Protein AF-A0A654DP74-F1 (afdb_monomer_lite)

Secondary structure (DSSP, 8-state):
-HHHHHHHHHHHHHHHHHHHHHHHHHHTTS---TTHHHHHHHHHHHHHHHHHHHHHHH-TT-HHHHHHHHHHHHHHHHHHHHHHHHHHT----

Radius of gyration: 15.36 Å; chains: 1; bounding box: 40×24×44 Å

Foldseek 3Di:
DLVVLVVLLVVLVVLCVVLVVLLVCCVVPVDNDDCNLVSVLSNLVSVLSNLVSCCCVPPVPDPVSVVVSVVSVVVSVVSVVVVCVVVVVPPPD

pLDDT: mean 82.99, std 11.42, range [45.25, 94.0]

Sequence (93 aa):
MTGLRVANILIWGVLLIYAVPGAWGAVSGNGTRRGDPMRLACVATAFVMIGFCARWLLAPENVMLWQALYVLSGATGMYIIRVAWAYGRGPRV

Structure (mmCIF, N/CA/C/O backbone):
data_AF-A0A654DP74-F1
#
_entry.id   AF-A0A654DP74-F1
#
loop_
_atom_site.group_PDB
_atom_site.id
_atom_site.type_symbol
_atom_site.label_atom_id
_atom_site.label_alt_id
_atom_site.label_comp_id
_atom_site.label_asym_id
_atom_site.label_entity_id
_atom_site.label_seq_id
_atom_site.pdbx_PDB_ins_code
_atom_site.Cartn_x
_atom_site.Cartn_y
_atom_site.Cartn_z
_atom_site.occupancy
_atom_site.B_iso_or_equiv
_atom_site.auth_seq_id
_atom_site.auth_comp_id
_atom_site.auth_asym_id
_atom_site.auth_atom_id
_atom_site.pdbx_PDB_model_num
ATOM 1 N N . MET A 1 1 ? -3.685 -7.508 19.302 1.00 71.12 1 MET A N 1
ATOM 2 C CA . MET A 1 1 ? -4.087 -7.282 17.889 1.00 71.12 1 MET A CA 1
ATOM 3 C C . MET A 1 1 ? -3.808 -5.851 17.421 1.00 71.12 1 MET A C 1
ATOM 5 O O . MET A 1 1 ? -3.210 -5.693 16.367 1.00 71.12 1 MET A O 1
ATOM 9 N N . THR A 1 2 ? -4.190 -4.816 18.179 1.00 85.44 2 THR A N 1
ATOM 10 C CA . THR A 1 2 ? -4.029 -3.398 17.785 1.00 85.44 2 THR A CA 1
ATOM 11 C C . THR A 1 2 ? -2.566 -2.956 17.643 1.00 85.44 2 THR A C 1
ATOM 13 O O . THR A 1 2 ? -2.211 -2.373 16.624 1.00 85.44 2 THR A O 1
ATOM 16 N N . GLY A 1 3 ? -1.690 -3.311 18.593 1.00 86.19 3 GLY A N 1
ATOM 17 C CA . GLY A 1 3 ? -0.269 -2.922 18.555 1.00 86.19 3 GLY A CA 1
ATOM 18 C C 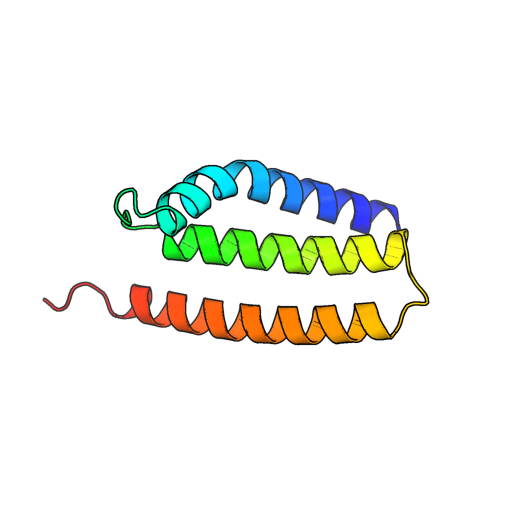. GLY A 1 3 ? 0.487 -3.415 17.314 1.00 86.19 3 GLY A C 1
ATOM 19 O O . GLY A 1 3 ? 1.219 -2.649 16.699 1.00 86.19 3 GLY A O 1
ATOM 20 N N . LEU A 1 4 ? 0.233 -4.653 16.873 1.00 89.75 4 LEU A N 1
ATOM 21 C CA . LEU A 1 4 ? 0.832 -5.209 15.649 1.00 89.75 4 LEU A CA 1
ATOM 22 C C . LEU A 1 4 ? 0.423 -4.433 14.391 1.00 89.75 4 LEU A C 1
ATOM 24 O O . LEU A 1 4 ? 1.221 -4.271 13.477 1.00 89.75 4 LEU A O 1
ATOM 28 N N . ARG A 1 5 ? -0.812 -3.923 14.346 1.00 86.69 5 ARG A N 1
ATOM 29 C CA . ARG A 1 5 ? -1.318 -3.149 13.203 1.00 86.69 5 ARG A CA 1
ATOM 30 C C . ARG A 1 5 ? -0.697 -1.761 13.159 1.00 86.69 5 ARG A C 1
ATOM 32 O O . ARG A 1 5 ? -0.327 -1.308 12.084 1.00 86.69 5 ARG A O 1
ATOM 39 N N . VAL A 1 6 ? -0.542 -1.118 14.316 1.00 91.50 6 VAL A N 1
ATOM 40 C CA . VAL A 1 6 ? 0.162 0.169 14.425 1.00 91.50 6 VAL A CA 1
ATOM 41 C C . VAL A 1 6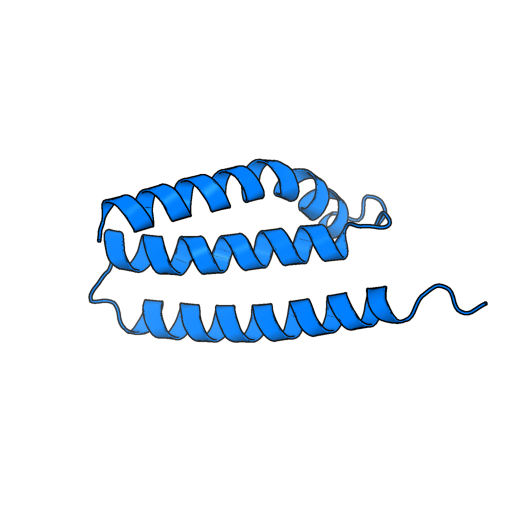 ? 1.628 0.008 14.018 1.00 91.50 6 VAL A C 1
ATOM 43 O O . VAL A 1 6 ? 2.112 0.775 13.193 1.00 91.50 6 VAL A O 1
ATOM 46 N N . ALA A 1 7 ? 2.310 -1.033 14.502 1.00 91.38 7 ALA A N 1
ATOM 47 C CA . ALA A 1 7 ? 3.677 -1.341 14.083 1.00 91.38 7 ALA A CA 1
ATOM 48 C C . ALA A 1 7 ? 3.776 -1.583 12.566 1.00 91.38 7 ALA A C 1
ATOM 50 O O . ALA A 1 7 ? 4.671 -1.048 11.918 1.00 91.38 7 ALA A O 1
ATOM 51 N N . ASN A 1 8 ? 2.823 -2.317 11.979 1.00 91.75 8 ASN A N 1
ATOM 52 C CA . ASN A 1 8 ? 2.771 -2.539 10.534 1.00 91.75 8 ASN A CA 1
ATOM 53 C C . ASN A 1 8 ? 2.613 -1.216 9.762 1.00 91.75 8 ASN A C 1
ATOM 55 O O . ASN A 1 8 ? 3.339 -0.983 8.801 1.00 91.75 8 ASN A O 1
ATOM 59 N N . ILE A 1 9 ? 1.729 -0.316 10.212 1.00 91.81 9 ILE A N 1
ATOM 60 C CA . ILE A 1 9 ? 1.574 1.020 9.612 1.00 91.81 9 ILE A CA 1
ATOM 61 C C . ILE A 1 9 ? 2.892 1.797 9.656 1.00 91.81 9 ILE A C 1
ATOM 63 O O . ILE A 1 9 ? 3.262 2.402 8.655 1.00 91.81 9 ILE A O 1
ATOM 67 N N . LEU A 1 10 ? 3.617 1.761 10.777 1.00 93.38 10 LEU A N 1
ATOM 68 C CA . LEU A 1 10 ? 4.900 2.456 10.907 1.00 93.38 10 LEU A CA 1
ATOM 69 C C . LEU A 1 10 ? 5.958 1.888 9.955 1.00 93.38 10 LEU A C 1
ATOM 71 O O . LEU A 1 10 ? 6.609 2.655 9.251 1.00 93.38 10 LEU A O 1
ATOM 75 N N . ILE A 1 11 ? 6.098 0.561 9.878 1.00 94.00 11 ILE A N 1
ATOM 76 C CA . ILE A 1 11 ? 7.075 -0.101 8.996 1.00 94.00 11 ILE A CA 1
ATOM 77 C C . ILE A 1 11 ? 6.806 0.252 7.528 1.00 94.00 11 ILE A C 1
ATOM 79 O O . ILE A 1 11 ? 7.703 0.709 6.816 1.00 94.00 11 ILE A O 1
ATOM 83 N N . TRP A 1 12 ? 5.560 0.096 7.075 1.00 92.81 12 TRP A N 1
ATOM 84 C CA . TRP A 1 12 ? 5.181 0.449 5.705 1.00 92.81 12 TRP A CA 1
ATOM 85 C C . TRP A 1 12 ? 5.227 1.962 5.456 1.00 92.81 12 TRP A C 1
ATOM 87 O O . TRP A 1 12 ? 5.541 2.391 4.346 1.00 92.81 12 TRP A O 1
ATOM 97 N N . GLY A 1 13 ? 4.974 2.778 6.480 1.00 90.00 13 GLY A N 1
ATOM 98 C CA . GLY A 1 13 ? 5.099 4.233 6.425 1.00 90.00 13 GLY A CA 1
ATOM 99 C C . GLY A 1 13 ? 6.542 4.688 6.199 1.00 90.00 13 GLY A C 1
ATOM 100 O O . GLY A 1 13 ? 6.789 5.544 5.353 1.00 90.00 13 GLY A O 1
ATOM 101 N N . VAL A 1 14 ? 7.512 4.065 6.874 1.00 92.12 14 VAL A N 1
ATOM 102 C CA . VAL A 1 14 ? 8.945 4.310 6.630 1.00 92.12 14 VAL A CA 1
ATOM 103 C C . VAL A 1 14 ? 9.321 3.938 5.194 1.00 92.12 14 VAL A C 1
ATOM 105 O O . VAL A 1 14 ? 10.019 4.700 4.521 1.00 92.12 14 VAL A O 1
ATOM 108 N N . LEU A 1 15 ? 8.809 2.810 4.687 1.00 89.62 15 LEU A N 1
ATOM 109 C CA . LEU A 1 15 ? 9.017 2.415 3.293 1.00 89.62 15 LEU A CA 1
ATOM 110 C C . LEU A 1 15 ? 8.455 3.458 2.317 1.00 89.62 15 LEU A C 1
ATOM 112 O O . LEU A 1 15 ? 9.120 3.778 1.332 1.00 89.62 15 LEU A O 1
ATOM 116 N N . LEU A 1 16 ? 7.264 4.009 2.585 1.00 88.94 16 LEU A N 1
ATOM 117 C CA . LEU A 1 16 ? 6.692 5.088 1.775 1.00 88.94 16 LEU A CA 1
ATOM 118 C C . LEU A 1 16 ? 7.602 6.311 1.764 1.00 88.94 16 LEU A C 1
ATOM 120 O O . LEU A 1 16 ? 7.956 6.775 0.687 1.00 88.94 16 LEU A O 1
ATOM 124 N N . ILE A 1 17 ? 8.035 6.799 2.928 1.00 89.06 17 ILE A N 1
ATOM 125 C CA . ILE A 1 17 ? 8.919 7.973 3.019 1.00 89.06 17 ILE A CA 1
ATOM 126 C C . ILE A 1 17 ? 10.188 7.768 2.178 1.00 89.06 17 ILE A C 1
ATOM 128 O O . ILE A 1 17 ? 10.620 8.675 1.469 1.00 89.06 17 ILE A O 1
ATOM 132 N N . TYR A 1 18 ? 10.749 6.559 2.197 1.00 87.00 18 TYR A N 1
ATOM 133 C CA . TYR A 1 18 ? 11.928 6.216 1.408 1.00 87.00 18 TYR A CA 1
ATOM 134 C C . TYR A 1 18 ? 11.654 6.100 -0.105 1.00 87.00 18 TYR A C 1
ATOM 136 O O . TYR A 1 18 ? 12.459 6.541 -0.932 1.00 87.00 18 TYR A O 1
ATOM 144 N N . ALA A 1 19 ? 10.547 5.466 -0.496 1.00 84.06 19 ALA A N 1
ATOM 145 C CA . ALA A 1 19 ? 10.281 5.099 -1.886 1.00 84.06 19 ALA A CA 1
ATOM 146 C C . ALA A 1 19 ? 9.517 6.176 -2.678 1.00 84.06 19 ALA A C 1
ATOM 148 O O . ALA A 1 19 ? 9.699 6.263 -3.895 1.00 84.06 19 ALA A O 1
ATOM 149 N N . VAL A 1 20 ? 8.718 7.018 -2.008 1.00 85.00 20 VAL A N 1
ATOM 150 C CA . VAL A 1 20 ? 7.867 8.058 -2.615 1.00 85.00 20 VAL A CA 1
ATOM 151 C C . VAL A 1 20 ? 8.654 9.068 -3.453 1.00 85.00 20 VAL A C 1
ATOM 153 O O . VAL A 1 20 ? 8.229 9.299 -4.581 1.00 85.00 20 VAL A O 1
ATOM 156 N N . PRO A 1 21 ? 9.802 9.628 -3.018 1.00 82.50 21 PRO A N 1
ATOM 157 C CA . PRO A 1 21 ? 10.537 10.592 -3.841 1.00 82.50 21 PRO A CA 1
ATOM 158 C C . PRO A 1 21 ? 10.986 10.005 -5.187 1.00 82.50 21 PRO A C 1
ATOM 160 O O . PRO A 1 21 ? 10.862 10.648 -6.227 1.00 82.50 21 PRO A O 1
ATOM 163 N N . GLY A 1 22 ? 11.454 8.750 -5.181 1.00 76.62 22 GLY A N 1
ATOM 164 C CA . GLY A 1 22 ? 11.855 8.046 -6.404 1.00 76.62 22 GLY A CA 1
ATOM 165 C C . GLY A 1 22 ? 10.662 7.660 -7.281 1.00 76.62 22 GLY A C 1
ATOM 166 O O . GLY A 1 22 ? 10.706 7.831 -8.494 1.00 76.62 22 GLY A O 1
ATOM 167 N N . ALA A 1 23 ? 9.567 7.206 -6.669 1.00 79.12 23 ALA A N 1
ATOM 168 C CA . ALA A 1 23 ? 8.323 6.922 -7.377 1.00 79.12 23 ALA A CA 1
ATOM 169 C C . ALA A 1 23 ? 7.721 8.184 -8.025 1.00 79.12 23 ALA A C 1
ATOM 171 O O . ALA A 1 23 ? 7.273 8.142 -9.167 1.00 79.12 23 ALA A O 1
ATOM 172 N N . TRP A 1 24 ? 7.760 9.324 -7.334 1.00 79.44 24 TRP A N 1
ATOM 173 C CA . TRP A 1 24 ? 7.278 10.606 -7.844 1.00 79.44 24 TRP A CA 1
ATOM 174 C C . TRP A 1 24 ? 8.117 11.111 -9.020 1.00 79.44 24 TRP A C 1
ATOM 176 O O . TRP A 1 24 ? 7.568 11.562 -10.025 1.00 79.44 24 TRP A O 1
ATOM 186 N N . GLY A 1 25 ? 9.445 10.980 -8.938 1.00 74.62 25 GLY A N 1
ATOM 187 C CA . GLY A 1 25 ? 10.350 11.291 -10.050 1.00 74.62 25 GLY A CA 1
ATOM 188 C C . GLY A 1 25 ? 10.029 10.492 -11.319 1.00 74.62 25 GLY A C 1
ATOM 189 O O . GLY A 1 25 ? 10.053 11.039 -12.420 1.00 74.62 25 GLY A O 1
ATOM 190 N N . ALA A 1 26 ? 9.634 9.228 -11.157 1.00 73.19 26 ALA A N 1
ATOM 191 C CA . ALA A 1 26 ? 9.249 8.355 -12.261 1.00 73.19 26 ALA A CA 1
ATOM 192 C C . ALA A 1 26 ? 7.911 8.741 -12.911 1.00 73.19 26 ALA A C 1
ATOM 194 O O . ALA A 1 26 ? 7.771 8.660 -14.129 1.00 73.19 26 ALA A O 1
ATOM 195 N N . VAL A 1 27 ? 6.930 9.163 -12.106 1.00 74.56 27 VAL A N 1
ATOM 196 C CA . VAL A 1 27 ? 5.592 9.566 -12.582 1.00 74.56 27 VAL A CA 1
ATOM 197 C C . VAL A 1 27 ? 5.611 10.959 -13.211 1.00 74.56 27 VAL A C 1
ATOM 199 O O . VAL A 1 27 ? 4.906 11.202 -14.184 1.00 74.56 27 VAL A O 1
ATOM 202 N N . SER A 1 28 ? 6.438 11.868 -12.692 1.00 77.12 28 SER A N 1
ATOM 203 C CA . SER A 1 28 ? 6.547 13.256 -13.171 1.00 77.12 28 SER A CA 1
ATOM 204 C C . SER A 1 28 ? 7.348 13.420 -14.470 1.00 77.12 28 SER A C 1
ATOM 206 O O . SER A 1 28 ? 7.505 14.539 -14.950 1.00 77.12 28 SER A O 1
ATOM 208 N N . GLY A 1 29 ? 7.842 12.328 -15.066 1.00 62.91 29 GLY A N 1
ATOM 209 C CA . GLY A 1 29 ? 8.523 12.365 -16.363 1.00 62.91 29 GLY A CA 1
ATOM 210 C C . GLY A 1 29 ? 9.974 12.852 -16.315 1.00 62.91 29 GLY A C 1
ATOM 211 O O . GLY A 1 29 ? 10.572 13.054 -17.368 1.00 62.91 29 GLY A O 1
ATOM 212 N N . ASN A 1 30 ? 10.585 12.969 -15.129 1.00 61.88 30 ASN A N 1
ATOM 213 C CA . ASN A 1 30 ? 11.971 13.435 -14.944 1.00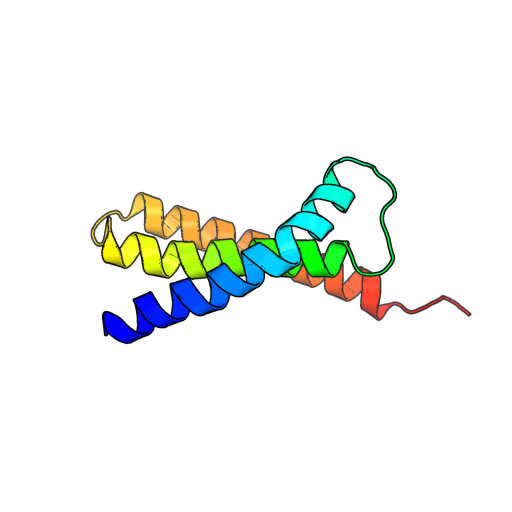 61.88 30 ASN A CA 1
ATOM 214 C C . ASN A 1 30 ? 13.049 12.382 -15.309 1.00 61.88 30 ASN A C 1
ATOM 216 O O . ASN A 1 30 ? 14.150 12.366 -14.757 1.00 61.88 30 ASN A O 1
ATOM 220 N N . GLY A 1 31 ? 12.737 11.512 -16.273 1.00 55.81 31 GLY A N 1
ATOM 221 C CA . GLY A 1 31 ? 13.567 10.396 -16.717 1.00 55.81 31 GLY A CA 1
ATOM 222 C C . GLY A 1 31 ? 13.401 9.167 -15.825 1.00 55.81 31 GLY A C 1
ATOM 223 O O . GLY A 1 31 ? 13.884 9.130 -14.697 1.00 55.81 31 GLY A O 1
ATOM 224 N N . THR A 1 32 ? 12.749 8.127 -16.350 1.00 59.47 32 THR A N 1
ATOM 225 C CA . THR A 1 32 ? 12.631 6.828 -15.675 1.00 59.47 32 THR A CA 1
ATOM 226 C C . THR A 1 32 ? 14.007 6.179 -15.545 1.00 59.47 32 THR A C 1
ATOM 228 O O . THR A 1 32 ? 14.603 5.755 -16.539 1.00 59.47 32 THR A O 1
ATOM 231 N N . ARG A 1 33 ? 14.520 6.082 -14.320 1.00 63.81 33 ARG A N 1
ATOM 232 C CA . ARG A 1 33 ? 15.757 5.374 -13.989 1.00 63.81 33 ARG A CA 1
ATOM 233 C C . ARG A 1 33 ? 15.493 3.880 -13.818 1.00 63.81 33 ARG A C 1
ATOM 235 O O . ARG A 1 33 ? 14.401 3.421 -13.475 1.00 63.81 33 ARG A O 1
ATOM 242 N N . ARG A 1 34 ? 16.542 3.083 -14.028 1.00 61.34 34 ARG A N 1
ATOM 243 C CA . ARG A 1 34 ? 16.527 1.634 -13.794 1.00 61.34 34 ARG A CA 1
ATOM 244 C C . ARG A 1 34 ? 16.269 1.383 -12.297 1.00 61.34 34 ARG A C 1
ATOM 246 O O . ARG A 1 34 ? 17.152 1.600 -11.479 1.00 61.34 34 ARG A O 1
ATOM 253 N N . GLY A 1 35 ? 15.050 0.973 -11.939 1.00 66.00 35 GLY A N 1
ATOM 254 C CA . GLY A 1 35 ? 14.636 0.747 -10.537 1.00 66.00 35 GLY A CA 1
ATOM 255 C C . GLY A 1 35 ? 13.323 1.435 -10.146 1.00 66.00 35 GLY A C 1
ATOM 256 O O . GLY A 1 35 ? 12.674 1.028 -9.184 1.00 66.00 35 GLY A O 1
ATOM 257 N N . ASP A 1 36 ? 12.898 2.430 -10.916 1.00 74.19 36 ASP A N 1
ATOM 258 C CA . ASP A 1 36 ? 11.702 3.228 -10.648 1.00 74.19 36 ASP A CA 1
ATOM 259 C C . ASP A 1 36 ? 10.378 2.441 -10.672 1.00 74.19 36 ASP A C 1
ATOM 261 O O . ASP A 1 36 ? 9.590 2.596 -9.736 1.00 74.19 36 ASP A O 1
ATOM 265 N N . PRO A 1 37 ? 10.123 1.536 -11.643 1.00 76.69 37 PRO A N 1
ATOM 266 C CA . PRO A 1 37 ? 8.921 0.704 -11.600 1.00 76.69 37 PRO A CA 1
ATOM 267 C C . PRO A 1 37 ? 8.864 -0.215 -10.370 1.00 76.69 37 PRO A C 1
ATOM 269 O O . PRO A 1 37 ? 7.782 -0.475 -9.850 1.00 76.69 37 PRO A O 1
ATOM 272 N N . MET A 1 38 ? 10.013 -0.660 -9.848 1.00 80.69 38 MET A N 1
ATOM 273 C CA . MET A 1 38 ? 10.057 -1.420 -8.593 1.00 80.69 38 MET A CA 1
ATOM 274 C C . MET A 1 38 ? 9.724 -0.533 -7.384 1.00 80.69 38 MET A C 1
ATOM 276 O O . MET A 1 38 ? 8.970 -0.940 -6.505 1.00 80.69 38 MET A O 1
ATOM 280 N N . ARG A 1 39 ? 10.228 0.708 -7.350 1.00 81.75 39 ARG A N 1
ATOM 281 C CA . ARG A 1 39 ? 9.889 1.683 -6.297 1.00 81.75 39 ARG A CA 1
ATOM 282 C C . ARG A 1 39 ? 8.399 2.018 -6.297 1.00 81.75 39 ARG A C 1
ATOM 284 O O . ARG A 1 39 ? 7.791 2.043 -5.231 1.00 81.75 39 ARG A O 1
ATOM 291 N N . LEU A 1 40 ? 7.801 2.200 -7.474 1.00 82.62 40 LEU A N 1
ATOM 292 C CA . LEU A 1 40 ? 6.357 2.391 -7.628 1.00 82.62 40 LEU A CA 1
ATOM 293 C C . LEU A 1 40 ? 5.560 1.182 -7.127 1.00 82.62 40 LEU A C 1
ATOM 295 O O . LEU A 1 40 ? 4.576 1.354 -6.409 1.00 82.62 40 LEU A O 1
ATOM 299 N N . ALA A 1 41 ? 6.009 -0.037 -7.438 1.00 86.81 41 ALA A N 1
ATOM 300 C CA . ALA A 1 41 ? 5.381 -1.261 -6.941 1.00 86.81 41 ALA A CA 1
ATOM 301 C C . ALA A 1 41 ? 5.440 -1.358 -5.408 1.00 86.81 41 ALA A C 1
ATOM 303 O O . ALA A 1 41 ? 4.435 -1.682 -4.769 1.00 86.81 41 ALA A O 1
ATOM 304 N N . CYS A 1 42 ? 6.575 -1.004 -4.802 1.00 88.19 42 CYS A N 1
ATOM 305 C CA . CYS A 1 42 ? 6.714 -0.948 -3.348 1.00 88.19 42 CYS A CA 1
ATOM 306 C C . CYS A 1 42 ? 5.790 0.105 -2.714 1.00 88.19 42 CYS A C 1
ATOM 308 O O . CYS A 1 42 ? 5.137 -0.192 -1.716 1.00 88.19 42 CYS A O 1
ATOM 310 N N . VAL A 1 43 ? 5.683 1.302 -3.305 1.00 89.62 43 VAL A N 1
ATOM 311 C CA . VAL A 1 43 ? 4.769 2.363 -2.838 1.00 89.62 43 VAL A CA 1
ATOM 312 C C . VAL A 1 43 ? 3.312 1.903 -2.900 1.00 89.62 43 VAL A C 1
ATOM 314 O O . VAL A 1 43 ? 2.591 2.038 -1.913 1.00 89.62 43 VAL A O 1
ATOM 317 N N . ALA A 1 44 ? 2.887 1.303 -4.016 1.00 88.81 44 ALA A N 1
ATOM 318 C CA . ALA A 1 44 ? 1.530 0.778 -4.169 1.00 88.81 44 ALA A CA 1
ATOM 319 C C . ALA A 1 44 ? 1.218 -0.309 -3.125 1.00 88.81 44 ALA A C 1
ATOM 321 O O . ALA A 1 44 ? 0.169 -0.281 -2.481 1.00 88.81 44 ALA A O 1
ATOM 322 N N . THR A 1 45 ? 2.166 -1.221 -2.891 1.00 91.25 45 THR A N 1
ATOM 323 C CA . THR A 1 45 ? 2.036 -2.284 -1.881 1.00 91.25 45 THR A CA 1
ATOM 324 C C . THR A 1 45 ? 1.904 -1.709 -0.473 1.00 91.25 45 THR A C 1
ATOM 326 O O . THR A 1 45 ? 1.016 -2.109 0.280 1.00 91.25 45 THR A O 1
ATOM 329 N N . ALA A 1 46 ? 2.748 -0.734 -0.127 1.00 90.75 46 ALA A N 1
ATOM 330 C CA . ALA A 1 46 ? 2.704 -0.071 1.170 1.00 90.75 46 ALA A CA 1
ATOM 331 C C . ALA A 1 46 ? 1.355 0.613 1.411 1.00 90.75 46 ALA A C 1
ATOM 333 O O . ALA A 1 46 ? 0.790 0.499 2.498 1.00 90.75 46 ALA A O 1
ATOM 334 N N . PHE A 1 47 ? 0.802 1.256 0.381 1.00 89.62 47 PHE A N 1
ATOM 335 C CA . PHE A 1 47 ? -0.494 1.922 0.458 1.00 89.62 47 PHE A CA 1
ATOM 336 C C . PHE A 1 47 ? -1.633 0.939 0.759 1.00 89.62 47 PHE A C 1
ATOM 338 O O . PHE A 1 47 ? -2.464 1.197 1.629 1.00 89.62 47 PHE A O 1
ATOM 345 N N . VAL A 1 48 ? -1.638 -0.224 0.100 1.00 92.88 48 VAL A N 1
ATOM 346 C CA . VAL A 1 48 ? -2.619 -1.292 0.351 1.00 92.88 48 VAL A CA 1
ATOM 347 C C . VAL A 1 48 ? -2.499 -1.828 1.780 1.00 92.88 48 VAL A C 1
ATOM 349 O O . VAL A 1 48 ? -3.504 -1.936 2.486 1.00 92.88 48 VAL A O 1
ATOM 352 N N . MET A 1 49 ? -1.279 -2.128 2.237 1.00 92.38 49 MET A N 1
ATOM 353 C CA . MET A 1 49 ? -1.045 -2.697 3.571 1.00 92.38 49 MET A CA 1
ATOM 354 C C . MET A 1 49 ? -1.416 -1.726 4.694 1.00 92.38 49 MET A C 1
ATOM 356 O O . MET A 1 49 ? -2.073 -2.118 5.663 1.00 92.38 49 MET A O 1
ATOM 360 N N . ILE A 1 50 ? -1.065 -0.446 4.542 1.00 92.81 50 ILE A N 1
ATOM 361 C CA . ILE A 1 50 ? -1.487 0.609 5.468 1.00 92.81 50 ILE A CA 1
ATOM 362 C C . ILE A 1 50 ? -3.007 0.755 5.434 1.00 92.81 50 ILE A C 1
ATOM 364 O O . ILE A 1 50 ? -3.620 0.813 6.495 1.00 92.81 50 ILE A O 1
ATOM 368 N N . GLY A 1 51 ? -3.626 0.745 4.250 1.00 90.56 51 GLY A N 1
ATOM 369 C CA . GLY A 1 51 ? -5.075 0.852 4.086 1.00 90.56 51 GLY A CA 1
ATOM 370 C C . GLY A 1 51 ? -5.849 -0.228 4.846 1.00 90.56 51 GLY A C 1
ATOM 371 O O . GLY A 1 51 ? -6.806 0.086 5.555 1.00 90.56 51 GLY A O 1
ATOM 372 N N . PHE A 1 52 ? -5.400 -1.487 4.793 1.00 92.00 52 PHE A N 1
ATOM 373 C CA . PHE A 1 52 ? -6.007 -2.578 5.565 1.00 92.00 52 PHE A CA 1
ATOM 374 C C . PHE A 1 52 ? -5.913 -2.365 7.082 1.00 92.00 52 PHE A C 1
ATOM 376 O O . PHE A 1 52 ? -6.893 -2.590 7.801 1.00 92.00 52 PHE A O 1
ATOM 383 N N . CYS A 1 53 ? -4.762 -1.912 7.582 1.00 91.06 53 CYS A N 1
ATOM 384 C CA . CYS A 1 53 ? -4.591 -1.618 9.004 1.00 91.06 53 CYS A CA 1
ATOM 385 C C . CYS A 1 53 ? -5.385 -0.375 9.438 1.00 91.06 53 CYS A C 1
ATOM 387 O O . CYS A 1 53 ? -6.043 -0.414 10.478 1.00 91.06 53 CYS A O 1
ATOM 389 N N . ALA A 1 54 ? -5.375 0.687 8.631 1.00 88.81 54 ALA A N 1
ATOM 390 C CA . ALA A 1 54 ? -6.066 1.945 8.893 1.00 88.81 54 ALA A CA 1
ATOM 391 C C . ALA A 1 54 ? -7.587 1.775 8.880 1.00 88.81 54 ALA A C 1
ATOM 393 O O . ALA A 1 54 ? -8.245 2.243 9.805 1.00 88.81 54 ALA A O 1
ATOM 394 N N . ARG A 1 55 ? -8.153 1.033 7.913 1.00 91.25 55 ARG A N 1
ATOM 395 C CA . ARG A 1 55 ? -9.589 0.708 7.909 1.00 91.25 55 ARG A CA 1
ATOM 396 C C . ARG A 1 55 ? -9.990 0.043 9.211 1.00 91.25 55 ARG A C 1
ATOM 398 O O . ARG A 1 55 ? -10.988 0.416 9.804 1.00 91.25 55 ARG A O 1
ATOM 405 N N . TRP A 1 56 ? -9.230 -0.943 9.667 1.00 88.06 56 TRP A N 1
ATOM 406 C CA . TRP A 1 56 ? -9.605 -1.635 10.891 1.00 88.06 56 TRP A CA 1
ATOM 407 C C . TRP A 1 56 ? -9.543 -0.734 12.132 1.00 88.06 56 TRP A C 1
ATOM 409 O O . TRP A 1 56 ? -10.348 -0.913 13.035 1.00 88.06 56 TRP A O 1
ATOM 419 N N . LEU A 1 57 ? -8.613 0.225 12.178 1.00 87.88 57 LEU A N 1
ATOM 420 C CA . LEU A 1 57 ? -8.492 1.170 13.293 1.00 87.88 57 LEU A CA 1
ATOM 421 C C . LEU A 1 57 ? -9.559 2.273 13.265 1.00 87.88 57 LEU A C 1
ATOM 423 O O . LEU A 1 57 ? -10.039 2.669 14.319 1.00 87.88 57 LEU A O 1
ATOM 427 N N . LEU A 1 58 ? -9.900 2.780 12.078 1.00 89.44 58 LEU A N 1
ATOM 428 C CA . LEU A 1 58 ? -10.693 4.005 11.913 1.00 89.44 58 LEU A CA 1
ATOM 429 C C . LEU A 1 58 ? -12.119 3.756 11.399 1.00 89.44 58 LEU A C 1
ATOM 431 O O . LEU A 1 58 ? -12.991 4.595 11.586 1.00 89.44 58 LEU A O 1
ATOM 435 N N . ALA A 1 59 ? -12.364 2.628 10.731 1.00 89.94 59 ALA A N 1
ATOM 436 C CA . ALA A 1 59 ? -13.641 2.290 10.097 1.00 89.94 59 ALA A CA 1
ATOM 437 C C . ALA A 1 59 ? -13.882 0.758 10.038 1.00 89.94 59 ALA A C 1
ATOM 439 O O . ALA A 1 59 ? -14.063 0.194 8.948 1.00 89.94 59 ALA A O 1
ATOM 440 N N . PRO A 1 60 ? -13.867 0.048 11.187 1.00 87.12 60 PRO A N 1
ATOM 441 C CA . PRO A 1 60 ? -13.891 -1.418 11.232 1.00 87.12 60 PRO A CA 1
ATOM 442 C C . PRO A 1 60 ? -15.154 -2.043 10.626 1.00 87.12 60 PRO A C 1
ATOM 444 O O . PRO A 1 60 ? -15.069 -3.124 10.038 1.00 87.12 60 PRO A O 1
ATOM 447 N N . GLU A 1 61 ? -16.294 -1.358 10.699 1.00 92.00 61 GLU A N 1
ATOM 448 C CA . GLU A 1 61 ? -17.583 -1.851 10.188 1.00 92.00 61 GLU A CA 1
ATOM 449 C C . GLU A 1 61 ? -17.873 -1.426 8.740 1.00 92.00 61 GLU A C 1
ATOM 451 O O . GLU A 1 61 ? -18.867 -1.837 8.146 1.00 92.00 61 GLU A O 1
ATOM 456 N N . ASN A 1 62 ? -16.993 -0.634 8.118 1.00 91.38 62 ASN A N 1
ATOM 457 C CA . ASN A 1 62 ? -17.215 -0.160 6.756 1.00 91.38 62 ASN A CA 1
ATOM 458 C C . ASN A 1 62 ? -16.879 -1.252 5.722 1.00 91.38 62 ASN A C 1
ATOM 460 O O . ASN A 1 62 ? -15.712 -1.477 5.376 1.00 91.38 62 ASN A O 1
ATOM 464 N N . VAL A 1 63 ? -17.926 -1.918 5.225 1.00 89.62 63 VAL A N 1
ATOM 465 C CA . VAL A 1 63 ? -17.849 -2.997 4.226 1.00 89.62 63 VAL A CA 1
ATOM 466 C C . VAL A 1 63 ? -17.442 -2.480 2.842 1.00 89.62 63 VAL A C 1
ATOM 468 O O . VAL A 1 63 ? -16.662 -3.138 2.157 1.00 89.62 63 VAL A O 1
ATOM 471 N N . MET A 1 64 ? -17.894 -1.288 2.438 1.00 90.44 64 MET A N 1
ATOM 472 C CA . MET A 1 64 ? -17.506 -0.688 1.152 1.00 90.44 64 MET A CA 1
ATOM 473 C C . MET A 1 64 ? -16.001 -0.426 1.089 1.00 90.4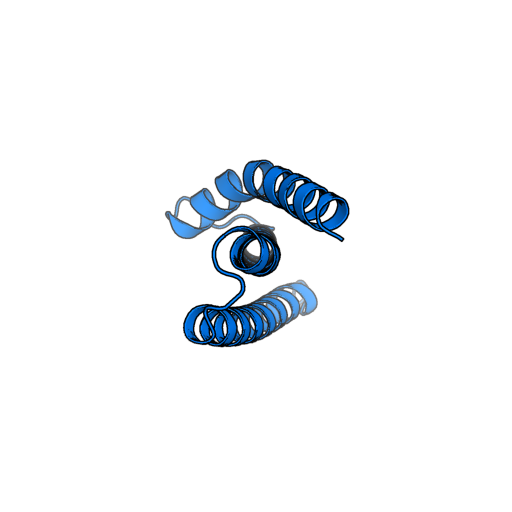4 64 MET A C 1
ATOM 475 O O . MET A 1 64 ? -15.343 -0.778 0.111 1.00 90.44 64 MET A O 1
ATOM 479 N N . LEU A 1 65 ? -15.432 0.131 2.160 1.00 89.56 65 LEU A N 1
ATOM 480 C CA . LEU A 1 65 ? -13.994 0.375 2.251 1.00 89.56 65 LEU A CA 1
ATOM 481 C C . LEU A 1 65 ? -13.201 -0.940 2.250 1.00 89.56 65 LEU A C 1
ATOM 483 O O . LEU A 1 65 ? -12.116 -1.014 1.681 1.00 89.56 65 LEU A O 1
ATOM 487 N N . TRP A 1 66 ? -13.750 -2.003 2.839 1.00 89.56 66 TRP A N 1
ATOM 488 C CA . TRP A 1 66 ? -13.148 -3.336 2.793 1.00 89.56 66 TRP A CA 1
ATOM 489 C C . TRP A 1 66 ? -13.108 -3.911 1.373 1.00 89.56 66 TRP A C 1
ATOM 491 O O . TRP A 1 66 ? -12.060 -4.384 0.937 1.00 89.56 66 TRP A O 1
ATOM 501 N N . GLN A 1 67 ? -14.210 -3.812 0.624 1.00 91.88 67 GLN A N 1
ATOM 502 C CA . GLN A 1 67 ? -14.273 -4.239 -0.778 1.00 91.88 67 GLN A CA 1
ATOM 503 C C . GLN A 1 67 ? -13.317 -3.428 -1.661 1.00 91.88 67 GLN A C 1
ATOM 505 O O . GLN A 1 67 ? -12.562 -4.008 -2.442 1.00 91.88 67 GLN A O 1
ATOM 510 N N . ALA A 1 68 ? -13.284 -2.103 -1.493 1.00 91.44 68 ALA A N 1
ATOM 511 C CA . ALA A 1 68 ? -12.378 -1.227 -2.231 1.00 91.44 68 ALA A CA 1
ATOM 512 C C . ALA A 1 68 ? -10.901 -1.595 -2.007 1.00 91.44 68 ALA A C 1
ATOM 514 O O . ALA A 1 68 ? -10.124 -1.633 -2.960 1.00 91.44 68 ALA A O 1
ATOM 515 N N . LEU A 1 69 ? -10.514 -1.937 -0.772 1.00 92.56 69 LEU A N 1
ATOM 516 C CA . LEU A 1 69 ? -9.150 -2.378 -0.463 1.00 92.56 69 LEU A CA 1
ATOM 517 C C . LEU A 1 69 ? -8.797 -3.719 -1.114 1.00 92.56 69 LEU A C 1
ATOM 519 O O . LEU A 1 69 ? -7.665 -3.885 -1.562 1.00 92.56 69 LEU A O 1
ATOM 523 N N . TYR A 1 70 ? -9.742 -4.656 -1.228 1.00 92.19 70 TYR A N 1
ATOM 524 C CA . TYR A 1 70 ? -9.504 -5.902 -1.965 1.00 92.19 70 TYR A CA 1
ATOM 525 C C . TYR A 1 70 ? -9.347 -5.677 -3.465 1.00 92.19 70 TYR A C 1
ATOM 527 O O . TYR A 1 70 ? -8.440 -6.251 -4.069 1.00 92.19 70 TYR A O 1
ATOM 535 N N . VAL A 1 71 ? -10.172 -4.812 -4.060 1.00 93.06 71 VAL A N 1
ATOM 536 C CA . VAL A 1 71 ? -10.024 -4.419 -5.469 1.00 93.06 71 VAL A CA 1
ATOM 537 C C . VAL A 1 71 ? -8.654 -3.773 -5.694 1.00 93.06 71 VAL A C 1
ATOM 539 O O . VAL A 1 71 ? -7.926 -4.165 -6.607 1.00 93.06 71 VAL A O 1
ATOM 542 N N . LEU A 1 72 ? -8.257 -2.847 -4.818 1.00 90.31 72 LEU A N 1
ATOM 543 C CA . LEU A 1 72 ? -6.954 -2.186 -4.879 1.00 90.31 72 LEU A CA 1
ATOM 544 C C . LEU A 1 72 ? -5.791 -3.176 -4.697 1.00 90.31 72 LEU A C 1
ATOM 546 O O . LEU A 1 72 ? -4.786 -3.094 -5.405 1.00 90.31 72 LEU A O 1
ATOM 550 N N . SER A 1 73 ? -5.933 -4.140 -3.785 1.00 92.88 73 SER A N 1
ATOM 551 C CA . SER A 1 73 ? -4.960 -5.213 -3.570 1.00 92.88 73 SER A CA 1
ATOM 552 C C . SER A 1 73 ? -4.804 -6.094 -4.809 1.00 92.88 73 SER A C 1
ATOM 554 O O . SER A 1 73 ? -3.679 -6.405 -5.197 1.00 92.88 73 SER A O 1
ATOM 556 N N . GLY A 1 74 ? -5.909 -6.470 -5.460 1.00 90.38 74 GLY A N 1
ATOM 557 C CA . GLY A 1 74 ? -5.883 -7.238 -6.706 1.00 90.38 74 GLY A CA 1
ATOM 558 C C . GLY A 1 74 ? -5.198 -6.471 -7.839 1.00 90.38 74 GLY A C 1
ATOM 559 O O . GLY A 1 74 ? -4.306 -7.004 -8.501 1.00 90.38 74 GLY A O 1
ATOM 560 N N . ALA A 1 75 ? -5.540 -5.191 -8.008 1.00 89.88 75 ALA A N 1
ATOM 561 C CA . ALA A 1 75 ? -4.903 -4.317 -8.993 1.00 89.88 75 ALA A CA 1
ATOM 562 C C . ALA A 1 75 ? -3.392 -4.164 -8.738 1.00 89.88 75 ALA A C 1
ATOM 564 O O . ALA A 1 75 ? -2.592 -4.223 -9.673 1.00 89.88 75 ALA A O 1
ATOM 565 N N . THR A 1 76 ? -2.992 -4.044 -7.470 1.00 91.62 76 THR A N 1
ATOM 566 C CA . THR A 1 76 ? -1.583 -3.958 -7.068 1.00 91.62 76 THR A CA 1
ATOM 567 C C . THR A 1 76 ? -0.840 -5.261 -7.363 1.00 91.62 76 THR A C 1
ATOM 569 O O . THR A 1 76 ? 0.263 -5.219 -7.902 1.00 91.62 76 THR A O 1
ATOM 572 N N . GLY A 1 77 ? -1.453 -6.422 -7.112 1.00 88.44 77 GLY A N 1
ATOM 573 C CA . GLY A 1 77 ? -0.895 -7.722 -7.503 1.00 88.44 77 GLY A CA 1
ATOM 574 C C . GLY A 1 77 ? -0.643 -7.820 -9.011 1.00 88.44 77 GLY A C 1
ATOM 575 O O . GLY A 1 77 ? 0.457 -8.171 -9.438 1.00 88.44 77 GLY A O 1
ATOM 576 N N . MET A 1 78 ? -1.621 -7.418 -9.827 1.00 88.75 78 MET A N 1
ATOM 577 C CA . MET A 1 78 ? -1.476 -7.376 -11.289 1.00 88.75 78 MET A CA 1
ATOM 578 C C . MET A 1 78 ? -0.364 -6.422 -11.737 1.00 88.75 78 MET A C 1
ATOM 580 O O . MET A 1 78 ? 0.405 -6.744 -12.648 1.00 88.75 78 MET A O 1
ATOM 584 N N . TYR A 1 79 ? -0.246 -5.264 -11.088 1.00 85.50 79 TYR A N 1
ATOM 585 C CA . TYR A 1 79 ? 0.822 -4.308 -11.358 1.00 85.50 79 TYR A CA 1
ATOM 586 C C . TYR A 1 79 ? 2.206 -4.881 -11.024 1.00 85.50 79 TYR A C 1
ATOM 588 O O . TYR A 1 79 ? 3.111 -4.812 -11.856 1.00 85.50 79 TYR A O 1
ATOM 596 N N . ILE A 1 80 ? 2.365 -5.524 -9.864 1.00 87.31 80 ILE A N 1
ATOM 597 C CA . ILE A 1 80 ? 3.626 -6.165 -9.464 1.00 87.31 80 ILE A CA 1
ATOM 598 C C . ILE A 1 80 ? 4.021 -7.259 -10.460 1.00 87.31 80 ILE A C 1
ATOM 600 O O . ILE A 1 80 ? 5.184 -7.322 -10.846 1.00 87.31 80 ILE A O 1
ATOM 604 N N . ILE A 1 81 ? 3.076 -8.079 -10.937 1.00 86.81 81 ILE A N 1
ATOM 605 C CA . ILE A 1 81 ? 3.350 -9.103 -11.963 1.00 86.81 81 ILE A CA 1
ATOM 606 C C . ILE A 1 81 ? 3.895 -8.456 -13.243 1.00 86.81 81 ILE A C 1
ATOM 608 O O . ILE A 1 81 ? 4.890 -8.920 -13.801 1.00 86.81 81 ILE A O 1
ATOM 612 N N . ARG A 1 82 ? 3.285 -7.354 -13.696 1.00 83.50 82 ARG A N 1
ATOM 613 C CA . ARG A 1 82 ? 3.759 -6.605 -14.873 1.00 83.50 82 ARG A CA 1
ATOM 614 C C . ARG A 1 82 ? 5.173 -6.064 -14.671 1.00 83.50 82 ARG A C 1
ATOM 616 O O . ARG A 1 82 ? 5.997 -6.182 -15.578 1.00 83.50 82 ARG A O 1
ATOM 623 N N . VAL A 1 83 ? 5.458 -5.512 -13.493 1.00 83.44 83 VAL A N 1
ATOM 624 C CA . VAL A 1 83 ? 6.795 -5.032 -13.123 1.00 83.44 83 VAL A CA 1
ATOM 625 C C . VAL A 1 83 ? 7.792 -6.195 -13.110 1.00 83.44 83 VAL A C 1
ATOM 627 O O . VAL A 1 83 ? 8.835 -6.110 -13.756 1.00 83.44 83 VAL A O 1
ATOM 630 N N . ALA A 1 84 ? 7.453 -7.317 -12.476 1.00 81.31 84 ALA A N 1
ATOM 631 C CA . ALA A 1 84 ? 8.295 -8.508 -12.424 1.00 81.31 84 ALA A CA 1
ATOM 632 C C . ALA A 1 84 ? 8.609 -9.059 -13.823 1.00 81.31 84 ALA A C 1
ATOM 634 O O . ALA A 1 84 ? 9.751 -9.416 -14.093 1.00 81.31 84 ALA A O 1
ATOM 635 N N . TRP A 1 85 ? 7.645 -9.068 -14.748 1.00 80.44 85 TRP A N 1
ATOM 636 C CA . TRP A 1 85 ? 7.887 -9.465 -16.140 1.00 80.44 85 TRP A CA 1
ATOM 637 C C . TRP A 1 85 ? 8.797 -8.497 -16.895 1.00 80.44 85 TRP A C 1
ATOM 639 O O . TRP A 1 85 ? 9.590 -8.933 -17.729 1.00 80.44 85 TRP A O 1
ATOM 649 N N . ALA A 1 86 ? 8.696 -7.195 -16.623 1.00 75.38 86 ALA A N 1
ATOM 650 C CA . ALA A 1 86 ? 9.568 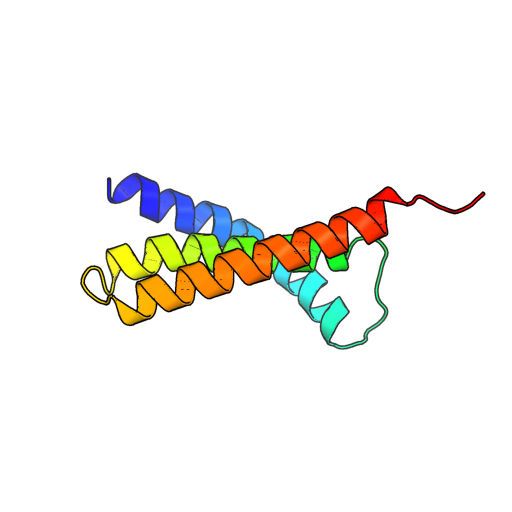-6.200 -17.235 1.00 75.38 86 ALA A CA 1
ATOM 651 C C . ALA A 1 86 ? 11.027 -6.360 -16.771 1.00 75.38 86 ALA A C 1
ATOM 653 O O . ALA A 1 86 ? 11.939 -6.266 -17.589 1.00 75.38 86 ALA A O 1
ATOM 654 N N . TYR A 1 87 ? 11.251 -6.660 -15.488 1.00 71.81 87 TYR A N 1
ATOM 655 C CA . TYR A 1 87 ? 12.593 -6.879 -14.934 1.00 71.81 87 TYR A CA 1
ATOM 656 C C . TYR A 1 87 ? 13.152 -8.282 -15.204 1.00 71.81 87 TYR A C 1
ATOM 658 O O . TYR A 1 87 ? 14.339 -8.426 -15.489 1.00 71.81 87 TYR A O 1
ATOM 666 N N . GLY A 1 88 ? 12.311 -9.316 -15.155 1.00 65.81 88 GLY A N 1
ATOM 667 C CA . GLY A 1 88 ? 12.709 -10.716 -15.320 1.00 65.81 88 GLY A CA 1
ATOM 668 C C . GLY A 1 88 ? 13.142 -11.090 -16.738 1.00 65.81 88 GLY A C 1
ATOM 669 O O . GLY A 1 88 ? 13.753 -12.134 -16.929 1.00 65.81 88 GLY A O 1
ATOM 670 N N . ARG A 1 89 ? 12.872 -10.243 -17.741 1.00 60.44 89 ARG A N 1
ATOM 671 C CA . ARG A 1 89 ? 13.295 -10.483 -19.130 1.00 60.44 89 ARG A CA 1
ATOM 672 C C . ARG A 1 89 ? 14.774 -10.192 -19.411 1.00 60.44 89 ARG A C 1
ATOM 674 O O . ARG A 1 89 ? 15.212 -10.539 -20.501 1.00 60.44 89 ARG A O 1
ATOM 681 N N . GLY A 1 90 ? 15.525 -9.616 -18.462 1.00 53.97 90 GLY A N 1
ATOM 682 C CA . GLY A 1 90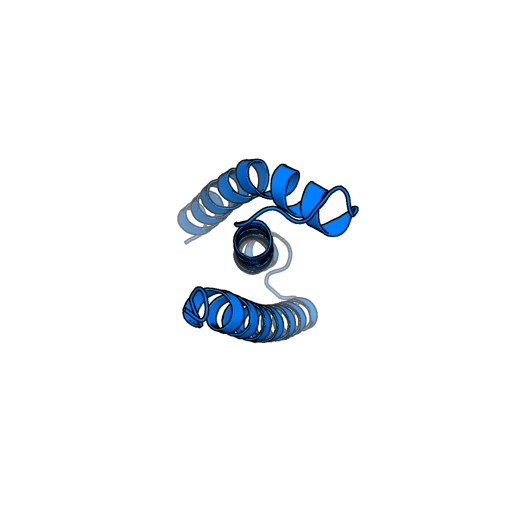 ? 16.957 -9.313 -18.614 1.00 53.97 90 GLY A CA 1
ATOM 683 C C . GLY A 1 90 ? 17.277 -8.388 -19.806 1.00 53.97 90 GLY A C 1
ATOM 684 O O . GLY A 1 90 ? 16.399 -8.063 -20.607 1.00 53.97 90 GLY A O 1
ATOM 685 N N . PRO A 1 91 ? 18.520 -7.895 -19.953 1.00 49.94 91 PRO A N 1
ATOM 686 C CA . PRO A 1 91 ? 18.952 -7.374 -21.245 1.00 49.94 91 PRO A CA 1
ATOM 687 C C . PRO A 1 91 ? 18.878 -8.527 -22.254 1.00 49.94 91 PRO A C 1
ATOM 689 O O . PRO A 1 91 ? 19.468 -9.581 -22.021 1.00 49.94 91 PRO A O 1
ATOM 692 N N . ARG A 1 92 ? 18.127 -8.350 -23.348 1.00 56.34 92 ARG A N 1
ATOM 693 C CA . ARG A 1 92 ? 18.275 -9.226 -24.515 1.00 56.34 92 ARG A CA 1
ATOM 694 C C . ARG A 1 92 ? 19.701 -9.004 -25.014 1.00 56.34 92 ARG A C 1
ATOM 696 O O . ARG A 1 92 ? 19.986 -7.915 -25.509 1.00 56.34 92 ARG A O 1
ATOM 703 N N . VAL A 1 93 ? 20.574 -9.966 -24.722 1.00 45.25 93 VAL A N 1
ATOM 704 C CA . VAL A 1 93 ? 21.934 -10.046 -25.266 1.00 45.25 93 VAL A CA 1
ATOM 705 C C . VAL A 1 93 ? 21.838 -10.179 -26.778 1.00 45.25 93 VAL A C 1
ATOM 707 O O . VAL A 1 93 ? 20.921 -10.908 -27.226 1.00 45.25 93 VAL A O 1
#